Protein AF-A0A7S0EST5-F1 (afdb_monomer_lite)

Sequence (155 aa):
THPVVPVQQRSARARCLPQLNVQNLRPVSPSLPGIYRSAAFEQATDADAALILDGVRIRTVLDLRSQDEIDKALAAATPVGRALFAAYADGAPVGPGQLASEGTGRLRRVHVPLLADVDAFWVEVATRLSPAKKAEAMLYRSVDGKRYDRLLYDE

Radius of gyration: 23.38 Å; chains: 1; bounding box: 36×44×88 Å

Secondary structure (DSSP, 8-state):
-PPPPP--------------SSTT-EES-TTSTT-EE-S-STT--HHHHHIIIIIS---EEEE-S-HHHHHHHHHT--HHHHHHHHHHHTT-EESTTSSB-SSSEE-EEEE--TTTTHHHHHHHHHHHS-HHHHHHHHHHTTS-GGGTTTTSS--

InterPro domains:
  IPR026893 Tyrosine/serine-protein phosphatase IphP-type [PF13350] (35-78)
  IPR029021 Protein-tyrosine phosphatase-like [G3DSA:3.90.190.10] (21-153)

Foldseek 3Di:
DDDDDDDPDPDPPPPPQPDFPFAQWDAPDPVDQLHTDTHAQQAGDLSNLCCCQAVSNQQEAEAQADPVVVVVSNVVGDPVSVVSVVQQPVFPWADCPGSRHPDGGTHHYDYHHPVPPVPVVVVVVVVPDDPVVNVVVVVCVPPDPVVVVDVVDDD

pLDDT: mean 76.31, std 21.03, range [34.72, 97.56]

Structure (mmCIF, N/CA/C/O backbone):
data_AF-A0A7S0EST5-F1
#
_entry.id   AF-A0A7S0EST5-F1
#
loop_
_atom_site.group_PDB
_atom_site.id
_atom_site.type_symbol
_atom_site.label_atom_id
_atom_site.label_alt_id
_atom_site.label_comp_id
_atom_site.label_asym_id
_atom_site.label_entity_id
_atom_site.label_seq_id
_atom_site.pdbx_PDB_ins_code
_atom_site.Cartn_x
_atom_site.Cartn_y
_atom_site.Cartn_z
_atom_site.occupancy
_atom_site.B_iso_or_equiv
_atom_site.auth_seq_id
_atom_site.auth_comp_id
_atom_site.auth_asym_id
_atom_site.auth_atom_id
_atom_site.pdbx_PDB_model_num
ATOM 1 N N . THR A 1 1 ? 20.757 1.047 62.565 1.00 42.06 1 THR A N 1
ATOM 2 C CA . THR A 1 1 ? 20.895 1.957 61.407 1.00 42.06 1 THR A CA 1
ATOM 3 C C . THR A 1 1 ? 20.939 1.114 60.146 1.00 42.06 1 THR A C 1
ATOM 5 O O . THR A 1 1 ? 21.967 0.530 59.841 1.00 42.06 1 THR A O 1
ATOM 8 N N . HIS A 1 2 ? 19.798 0.948 59.473 1.00 37.16 2 HIS A N 1
ATOM 9 C CA . HIS A 1 2 ? 19.701 0.195 58.215 1.00 37.16 2 HIS A CA 1
ATOM 10 C C . HIS A 1 2 ? 19.809 1.164 57.030 1.00 37.16 2 HIS A C 1
ATOM 12 O O . HIS A 1 2 ? 19.233 2.252 57.114 1.00 37.16 2 HIS A O 1
ATOM 18 N N . PRO A 1 3 ? 20.534 0.823 55.950 1.00 42.41 3 PRO A N 1
ATOM 19 C CA . PRO A 1 3 ? 20.688 1.723 54.821 1.00 42.41 3 PRO A CA 1
ATOM 20 C C . PRO A 1 3 ? 19.414 1.718 53.968 1.00 42.41 3 PRO A C 1
ATOM 22 O O . PRO A 1 3 ? 18.896 0.669 53.587 1.00 42.41 3 PRO A O 1
ATOM 25 N N . VAL A 1 4 ? 18.913 2.917 53.683 1.00 42.16 4 VAL A N 1
ATOM 26 C CA . VAL A 1 4 ? 17.800 3.168 52.766 1.00 42.16 4 VAL A CA 1
ATOM 27 C C . VAL A 1 4 ? 18.316 2.994 51.338 1.00 42.16 4 VAL A C 1
ATOM 29 O O . VAL A 1 4 ? 19.193 3.733 50.897 1.00 42.16 4 VAL A O 1
ATOM 32 N N . VAL A 1 5 ? 17.785 2.006 50.617 1.00 39.84 5 VAL A N 1
ATOM 33 C CA . VAL A 1 5 ? 18.021 1.839 49.177 1.00 39.84 5 VAL A CA 1
ATOM 34 C C . VAL A 1 5 ? 17.185 2.891 48.440 1.00 39.84 5 VAL A C 1
ATOM 36 O O . VAL A 1 5 ? 15.975 2.957 48.672 1.00 39.84 5 VAL A O 1
ATOM 39 N N . PRO A 1 6 ? 17.771 3.726 47.566 1.00 41.75 6 PRO A N 1
ATOM 40 C CA . PRO A 1 6 ? 17.002 4.733 46.859 1.00 41.75 6 PRO A CA 1
ATOM 41 C C . PRO A 1 6 ? 16.122 4.052 45.809 1.00 41.75 6 PRO A C 1
ATOM 43 O O . PRO A 1 6 ? 16.599 3.325 44.937 1.00 41.75 6 PRO A O 1
ATOM 46 N N . VAL A 1 7 ? 14.816 4.308 45.898 1.00 44.97 7 VAL A N 1
ATOM 47 C CA . VAL A 1 7 ? 13.843 3.979 44.857 1.00 44.97 7 VAL A CA 1
ATOM 48 C C . VAL A 1 7 ? 14.221 4.791 43.623 1.00 44.97 7 VAL A C 1
ATOM 50 O O . VAL A 1 7 ? 13.942 5.985 43.540 1.00 44.97 7 VAL A O 1
ATOM 53 N N . GLN A 1 8 ? 14.892 4.148 42.667 1.00 41.44 8 GLN A N 1
ATOM 54 C CA . GLN A 1 8 ? 15.069 4.707 41.336 1.00 41.44 8 GLN A CA 1
ATOM 55 C C . GLN A 1 8 ? 13.680 4.947 40.746 1.00 41.44 8 GLN A C 1
ATOM 57 O O . GLN A 1 8 ? 12.947 4.007 40.423 1.00 41.44 8 GLN A O 1
ATOM 62 N N . GLN A 1 9 ? 13.317 6.225 40.631 1.00 39.91 9 GLN A N 1
ATOM 63 C CA . GLN A 1 9 ? 12.203 6.677 39.818 1.00 39.91 9 GLN A CA 1
ATOM 64 C C . GLN A 1 9 ? 12.364 6.049 38.436 1.00 39.91 9 GLN A C 1
ATOM 66 O O . GLN A 1 9 ? 13.295 6.361 37.691 1.00 39.91 9 GLN A O 1
ATOM 71 N N . ARG A 1 10 ? 11.463 5.118 38.111 1.00 38.47 10 ARG A N 1
ATOM 72 C CA . ARG A 1 10 ? 11.302 4.589 36.762 1.00 38.47 10 ARG A CA 1
ATOM 73 C C . ARG A 1 10 ? 10.889 5.759 35.881 1.00 38.47 10 ARG A C 1
ATOM 75 O O . ARG A 1 10 ? 9.707 6.076 35.785 1.00 38.47 10 ARG A O 1
ATOM 82 N N . SER A 1 11 ? 11.879 6.414 35.284 1.00 40.38 11 SER A N 1
ATOM 83 C CA . SER A 1 11 ? 11.663 7.373 34.214 1.00 40.38 11 SER A CA 1
ATOM 84 C C . SER A 1 11 ? 10.823 6.666 33.155 1.00 40.38 11 SER A C 1
ATOM 86 O O . SER A 1 11 ? 11.173 5.569 32.703 1.00 40.38 11 SER A O 1
ATOM 88 N N . ALA A 1 12 ? 9.650 7.226 32.868 1.00 44.31 12 ALA A N 1
ATOM 89 C CA . ALA A 1 12 ? 8.735 6.694 31.880 1.00 44.31 12 ALA A CA 1
ATOM 90 C C . ALA A 1 12 ? 9.517 6.515 30.579 1.00 44.31 12 ALA A C 1
ATOM 92 O O . ALA A 1 12 ? 10.006 7.487 30.006 1.00 44.31 12 ALA A O 1
ATOM 93 N N . ARG A 1 13 ? 9.680 5.259 30.145 1.00 42.94 13 ARG A N 1
ATOM 94 C CA . ARG A 1 13 ? 10.224 4.942 28.827 1.00 42.94 13 ARG A CA 1
ATOM 95 C C . ARG A 1 13 ? 9.428 5.766 27.824 1.00 42.94 13 ARG A C 1
ATOM 97 O O . ARG A 1 13 ? 8.247 5.484 27.615 1.00 42.94 13 ARG A O 1
ATOM 104 N N . ALA A 1 14 ? 10.073 6.766 27.226 1.00 43.69 14 ALA A N 1
ATOM 105 C CA . ALA A 1 14 ? 9.671 7.283 25.937 1.00 43.69 14 ALA A CA 1
ATOM 106 C C . ALA A 1 14 ? 9.486 6.046 25.058 1.00 43.69 14 ALA A C 1
ATOM 108 O O . ALA A 1 14 ? 10.446 5.332 24.764 1.00 43.69 14 ALA A O 1
ATOM 109 N N . ARG A 1 15 ? 8.232 5.691 24.769 1.00 45.09 15 ARG A N 1
ATOM 110 C CA . ARG A 1 15 ? 7.951 4.666 23.775 1.00 45.09 15 ARG A CA 1
ATOM 111 C C . ARG A 1 15 ? 8.462 5.284 22.486 1.00 45.09 15 ARG A C 1
ATOM 113 O O . ARG A 1 15 ? 7.799 6.164 21.946 1.00 45.09 15 ARG A O 1
ATOM 120 N N . CYS A 1 16 ? 9.664 4.904 22.055 1.00 41.94 16 CYS A N 1
ATOM 121 C CA . CYS A 1 16 ? 10.077 5.139 20.685 1.00 41.94 16 CYS A CA 1
ATOM 122 C C . CYS A 1 16 ? 8.963 4.531 19.840 1.00 41.94 16 CYS A C 1
ATOM 124 O O . CYS A 1 16 ? 8.768 3.313 19.868 1.00 41.94 16 CYS A O 1
ATOM 126 N N . LEU A 1 17 ? 8.153 5.382 19.207 1.00 51.00 17 LEU A N 1
ATOM 127 C CA . LEU A 1 17 ? 7.216 4.912 18.203 1.00 51.00 17 LEU A CA 1
ATOM 128 C C . LEU A 1 17 ? 8.056 4.111 17.205 1.00 51.00 17 LEU A C 1
ATOM 130 O O . LEU A 1 17 ? 9.139 4.586 16.843 1.00 51.00 17 LEU A O 1
ATOM 134 N N . PRO A 1 18 ? 7.643 2.884 16.847 1.00 58.56 18 PRO A N 1
ATOM 135 C CA . PRO A 1 18 ? 8.403 2.086 15.903 1.00 58.56 18 PRO A CA 1
ATOM 136 C C . PRO A 1 18 ? 8.662 2.937 14.664 1.00 58.56 18 PRO A C 1
ATOM 138 O O . PRO A 1 18 ? 7.748 3.569 14.130 1.00 58.56 18 PRO A O 1
ATOM 141 N N . GLN A 1 19 ? 9.930 3.014 14.271 1.00 73.88 19 GLN A N 1
ATOM 142 C CA . GLN A 1 19 ? 10.298 3.679 13.037 1.00 73.88 19 GLN A CA 1
ATOM 143 C C . GLN A 1 19 ? 9.632 2.900 11.904 1.00 73.88 19 GLN A C 1
ATOM 145 O O . GLN A 1 19 ? 9.892 1.711 11.733 1.00 73.88 19 GLN A O 1
ATOM 150 N N . LEU A 1 20 ? 8.716 3.559 11.202 1.00 84.44 20 LEU A N 1
ATOM 151 C CA . LEU A 1 20 ? 8.000 2.968 10.080 1.00 84.44 20 LEU A CA 1
ATOM 152 C C . LEU A 1 20 ? 8.951 2.855 8.889 1.00 84.44 20 LEU A C 1
ATOM 154 O O . LEU A 1 20 ? 9.633 3.827 8.549 1.00 84.44 20 LEU A O 1
ATOM 158 N N . ASN A 1 21 ? 8.977 1.689 8.246 1.00 89.38 21 ASN A N 1
ATOM 159 C CA . ASN A 1 21 ? 9.750 1.488 7.022 1.00 89.38 21 ASN A CA 1
ATOM 160 C C . ASN A 1 21 ? 8.964 1.907 5.780 1.00 89.38 21 ASN A C 1
ATOM 162 O O . ASN A 1 21 ? 9.565 2.242 4.755 1.00 89.38 21 ASN A O 1
ATOM 166 N N . VAL A 1 22 ? 7.629 1.926 5.853 1.00 91.25 22 VAL A N 1
ATOM 167 C CA . VAL A 1 22 ? 6.808 2.464 4.766 1.00 91.25 22 VAL A CA 1
ATOM 168 C C . VAL A 1 22 ? 6.912 3.984 4.783 1.00 91.25 22 VAL A C 1
ATOM 170 O O .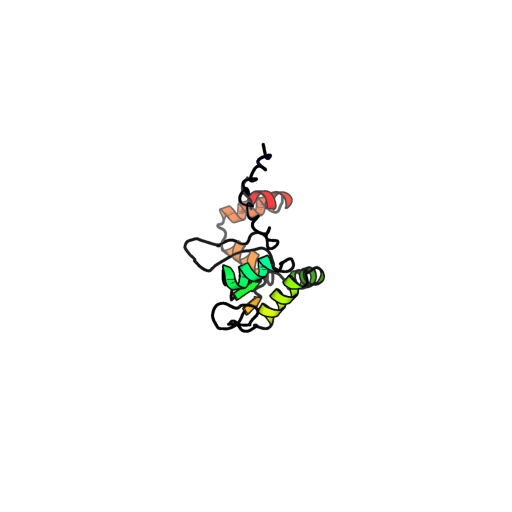 VAL A 1 22 ? 6.288 4.685 5.582 1.00 91.25 22 VAL A O 1
ATOM 173 N N . GLN A 1 23 ? 7.736 4.505 3.879 1.00 91.56 23 GLN A N 1
ATOM 174 C CA . GLN A 1 23 ? 8.016 5.931 3.814 1.00 91.56 23 GLN A CA 1
ATOM 175 C C . GLN A 1 23 ? 6.819 6.724 3.292 1.00 91.56 23 GLN A C 1
ATOM 177 O O . GLN A 1 23 ? 5.992 6.233 2.522 1.00 91.56 23 GLN A O 1
ATOM 182 N N . ASN A 1 24 ? 6.772 8.003 3.663 1.00 89.62 24 ASN A N 1
ATOM 183 C CA . ASN A 1 24 ? 5.814 8.968 3.134 1.00 89.62 24 ASN A CA 1
ATOM 184 C C . ASN A 1 24 ? 4.330 8.603 3.366 1.00 89.62 24 ASN A C 1
ATOM 186 O O . ASN A 1 24 ? 3.471 9.116 2.653 1.00 89.62 24 ASN A O 1
ATOM 190 N N . LEU A 1 25 ? 4.017 7.731 4.335 1.00 92.25 25 LEU A N 1
ATOM 191 C CA . LEU A 1 25 ? 2.639 7.391 4.690 1.00 92.25 25 LEU A CA 1
ATOM 192 C C . LEU A 1 25 ? 1.959 8.579 5.383 1.00 92.25 25 LEU A C 1
ATOM 194 O O . LEU A 1 25 ? 2.237 8.876 6.543 1.00 92.25 25 LEU A O 1
AT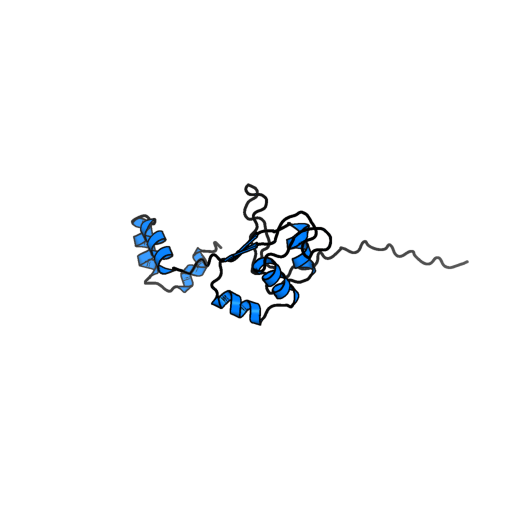OM 198 N N . ARG A 1 26 ? 1.070 9.272 4.669 1.00 91.81 26 ARG A N 1
ATOM 199 C CA . ARG A 1 26 ? 0.352 10.450 5.181 1.00 91.81 26 ARG A CA 1
ATOM 200 C C . ARG A 1 26 ? -0.976 10.675 4.453 1.00 91.81 26 ARG A C 1
ATOM 202 O O . ARG A 1 26 ? -1.106 10.246 3.302 1.00 91.81 26 ARG A O 1
ATOM 209 N N . PRO A 1 27 ? -1.958 11.349 5.079 1.00 88.12 27 PRO A N 1
ATOM 210 C CA . PRO A 1 27 ? -3.184 11.736 4.391 1.00 88.12 27 PRO A CA 1
ATOM 211 C C . PRO A 1 27 ? -2.870 12.654 3.203 1.00 88.12 27 PRO A C 1
ATOM 213 O O . PRO A 1 27 ? -1.944 13.465 3.260 1.00 88.12 27 PRO A O 1
ATOM 216 N N . VAL A 1 28 ? -3.637 12.522 2.121 1.00 82.44 28 VAL A N 1
ATOM 217 C CA . VAL A 1 28 ? -3.472 13.360 0.920 1.00 82.44 28 VAL A CA 1
ATOM 218 C C . VAL A 1 28 ? -4.014 14.766 1.151 1.00 82.44 28 VAL A C 1
ATOM 220 O O . VAL A 1 28 ? -3.376 15.739 0.763 1.00 82.44 28 VAL A O 1
ATOM 223 N N . SER A 1 29 ? -5.179 14.876 1.791 1.00 78.44 29 SER A N 1
ATOM 224 C CA . SER A 1 29 ? -5.796 16.154 2.140 1.00 78.44 29 SER A CA 1
ATOM 225 C C . SER A 1 29 ? -6.662 16.003 3.391 1.00 78.44 29 SER A C 1
ATOM 227 O O . SER A 1 29 ? -7.390 15.014 3.493 1.00 78.44 29 SER A O 1
ATOM 229 N N . PRO A 1 30 ? -6.681 16.994 4.302 1.00 77.50 30 PRO A N 1
ATOM 230 C CA . PRO A 1 30 ? -7.653 17.043 5.394 1.00 77.50 30 PRO A CA 1
ATOM 231 C C . PRO A 1 30 ? -9.113 17.041 4.914 1.00 77.50 30 PRO A C 1
ATOM 233 O O . PRO A 1 30 ? -9.991 16.568 5.629 1.00 77.50 30 PRO A O 1
ATOM 236 N N . SER A 1 31 ? -9.381 17.544 3.702 1.00 78.12 31 SER A N 1
ATOM 237 C CA . SER A 1 31 ? -10.726 17.574 3.108 1.00 78.12 31 SER A CA 1
ATOM 238 C C . SER A 1 31 ? -11.173 16.241 2.497 1.00 78.12 31 SER A C 1
ATOM 240 O O . SER A 1 31 ? -12.332 16.114 2.110 1.00 78.12 31 SER A O 1
ATOM 242 N N . LEU A 1 32 ? -10.277 15.252 2.409 1.00 76.75 32 LEU A N 1
ATOM 243 C CA . LEU A 1 32 ? -10.544 13.921 1.862 1.00 76.75 32 LEU A CA 1
ATOM 244 C C . LEU A 1 32 ? -10.127 12.848 2.884 1.00 76.75 32 LEU A C 1
ATOM 246 O O . LEU A 1 32 ? -9.117 12.160 2.689 1.00 76.75 32 LEU A O 1
ATOM 250 N N . PRO A 1 33 ? -10.865 12.717 4.003 1.00 80.88 33 PRO A N 1
ATOM 251 C CA . PRO A 1 33 ? -10.543 11.736 5.029 1.00 80.88 33 PRO A CA 1
ATOM 252 C C . PRO A 1 33 ? -10.581 10.318 4.450 1.00 80.88 33 PRO A C 1
ATOM 254 O O . PRO A 1 33 ? -11.444 9.977 3.644 1.00 80.88 33 PRO A O 1
ATOM 257 N N . GLY A 1 34 ? -9.628 9.485 4.868 1.00 82.56 34 GLY A N 1
ATOM 258 C CA . GLY A 1 34 ? -9.505 8.106 4.386 1.00 82.56 34 GLY A CA 1
ATOM 259 C C . GLY A 1 34 ? -8.675 7.941 3.110 1.00 82.56 34 GLY A C 1
ATOM 260 O O . GLY A 1 34 ? -8.426 6.806 2.712 1.00 82.56 34 GLY A O 1
ATOM 261 N N . ILE A 1 35 ? -8.192 9.029 2.493 1.00 87.06 35 ILE A N 1
ATOM 262 C CA . ILE A 1 35 ? -7.266 8.959 1.355 1.00 87.06 35 ILE A CA 1
ATOM 263 C C . ILE A 1 35 ? -5.840 9.244 1.820 1.00 87.06 35 ILE A C 1
ATOM 265 O O . ILE A 1 35 ? -5.528 10.321 2.333 1.00 87.06 35 ILE A O 1
ATOM 269 N N . TYR A 1 36 ? -4.960 8.277 1.584 1.00 92.38 36 TYR A N 1
ATOM 270 C CA . TYR A 1 36 ? -3.556 8.322 1.969 1.00 92.38 36 TYR A CA 1
ATOM 271 C C . TYR A 1 36 ? -2.657 8.146 0.751 1.00 92.38 36 TYR A C 1
ATOM 273 O O . TYR A 1 36 ? -3.044 7.547 -0.252 1.00 92.38 36 TYR A O 1
ATOM 281 N N . ARG A 1 37 ? -1.436 8.665 0.865 1.00 92.19 37 ARG A N 1
ATOM 282 C CA . ARG A 1 37 ? -0.321 8.367 -0.036 1.00 92.19 37 ARG A CA 1
ATOM 283 C C . ARG A 1 37 ? 0.815 7.757 0.765 1.00 92.19 37 ARG A C 1
ATOM 285 O O . ARG A 1 37 ? 0.932 8.039 1.955 1.00 92.19 37 ARG A O 1
ATOM 292 N N . SER A 1 38 ? 1.652 6.974 0.102 1.00 94.38 38 SER A N 1
ATOM 293 C CA . SER A 1 38 ? 2.881 6.414 0.660 1.00 94.38 38 SER A CA 1
ATOM 294 C C . SER A 1 38 ? 3.841 6.009 -0.455 1.00 94.38 38 SER A C 1
ATOM 296 O O . SER A 1 38 ? 3.473 5.992 -1.630 1.00 94.38 38 SER A O 1
ATOM 298 N N . ALA A 1 39 ? 5.071 5.669 -0.076 1.00 92.50 39 ALA A N 1
ATOM 299 C CA . ALA A 1 39 ? 5.898 4.763 -0.859 1.00 92.50 39 ALA A CA 1
ATOM 300 C C . ALA A 1 39 ? 5.294 3.346 -0.845 1.00 92.50 39 ALA A C 1
ATOM 302 O O . ALA A 1 39 ? 4.330 3.061 -0.125 1.00 92.50 39 ALA A O 1
ATOM 303 N N . ALA A 1 40 ? 5.857 2.464 -1.662 1.00 92.56 40 ALA A N 1
ATOM 304 C CA . ALA A 1 40 ? 5.367 1.106 -1.799 1.00 92.56 40 ALA A CA 1
ATOM 305 C C . ALA A 1 40 ? 5.684 0.232 -0.564 1.00 92.56 40 ALA A C 1
ATOM 307 O O . ALA A 1 40 ? 6.515 0.576 0.280 1.00 92.56 40 ALA A O 1
ATOM 308 N N . PHE A 1 41 ? 4.945 -0.869 -0.415 1.00 94.38 41 PHE A N 1
ATOM 309 C CA . PHE A 1 41 ? 4.869 -1.642 0.830 1.00 94.38 41 PHE A CA 1
ATOM 310 C C . PHE A 1 41 ? 5.882 -2.785 0.936 1.00 94.38 41 PHE A C 1
ATOM 312 O O . PHE A 1 41 ? 5.888 -3.506 1.930 1.00 94.38 41 PHE A O 1
ATOM 319 N N . GLU A 1 42 ? 6.750 -2.977 -0.054 1.00 96.38 42 GLU A N 1
ATOM 320 C CA . GLU A 1 42 ? 7.643 -4.138 -0.134 1.00 96.38 42 GLU A CA 1
ATOM 321 C C . GLU A 1 42 ? 8.622 -4.232 1.037 1.00 96.38 42 GLU A C 1
ATOM 323 O O . GLU A 1 42 ? 9.108 -5.318 1.335 1.00 96.38 42 GLU A O 1
ATOM 328 N N . GLN A 1 43 ? 8.894 -3.115 1.714 1.00 96.38 43 GLN A N 1
ATOM 329 C CA . GLN A 1 43 ? 9.789 -3.044 2.872 1.00 96.38 43 GLN A CA 1
ATOM 330 C C . GLN A 1 43 ? 9.048 -2.964 4.214 1.00 96.38 43 GLN A C 1
ATOM 332 O O . GLN A 1 43 ? 9.665 -2.676 5.241 1.00 96.38 43 GLN A O 1
ATOM 337 N N . ALA A 1 44 ? 7.733 -3.209 4.220 1.00 96.31 44 ALA A N 1
ATOM 338 C CA . ALA A 1 44 ? 6.925 -3.168 5.431 1.00 96.31 44 ALA A CA 1
ATOM 339 C C . ALA A 1 44 ? 7.453 -4.136 6.501 1.00 96.31 44 ALA A C 1
ATOM 341 O O . ALA A 1 44 ? 7.901 -5.248 6.206 1.00 96.31 44 ALA A O 1
ATOM 342 N N . THR A 1 45 ? 7.370 -3.697 7.751 1.00 95.44 45 THR A N 1
ATOM 343 C CA . THR A 1 45 ? 7.522 -4.506 8.963 1.00 95.44 45 THR A CA 1
ATOM 344 C C . THR A 1 45 ? 6.151 -4.873 9.532 1.00 95.44 45 THR A C 1
ATOM 346 O O . THR A 1 45 ? 5.125 -4.362 9.079 1.00 95.44 45 THR A O 1
ATOM 349 N N . ASP A 1 46 ? 6.107 -5.718 10.564 1.00 94.62 46 ASP A N 1
ATOM 350 C CA . ASP A 1 46 ? 4.853 -6.046 11.257 1.00 94.62 46 ASP A CA 1
ATOM 351 C C . ASP A 1 46 ? 4.158 -4.801 11.831 1.00 94.62 46 ASP A C 1
ATOM 353 O O . ASP A 1 46 ? 2.933 -4.690 11.795 1.00 94.62 46 ASP A O 1
ATOM 357 N N . ALA A 1 47 ? 4.938 -3.826 12.313 1.00 94.25 47 ALA A N 1
ATOM 358 C CA . ALA A 1 47 ? 4.405 -2.567 12.825 1.00 94.25 47 ALA A CA 1
ATOM 359 C C . ALA A 1 47 ? 3.778 -1.716 11.709 1.00 94.25 47 ALA A C 1
ATOM 361 O O . ALA A 1 47 ? 2.703 -1.146 11.908 1.00 94.25 47 ALA A O 1
ATOM 362 N N . ASP A 1 48 ? 4.412 -1.666 10.532 1.00 95.19 48 ASP A N 1
ATOM 363 C CA . ASP A 1 48 ? 3.847 -0.995 9.357 1.00 95.19 48 ASP A CA 1
ATOM 364 C C . ASP A 1 48 ? 2.539 -1.667 8.924 1.00 95.19 48 ASP A C 1
ATOM 366 O O . ASP A 1 48 ? 1.541 -0.987 8.692 1.00 95.19 48 ASP A O 1
ATOM 370 N N . ALA A 1 49 ? 2.523 -3.002 8.852 1.00 95.44 49 ALA A N 1
ATOM 371 C CA . ALA A 1 49 ? 1.345 -3.766 8.455 1.00 95.44 49 ALA A CA 1
ATOM 372 C C . ALA A 1 49 ? 0.173 -3.550 9.425 1.00 95.44 49 ALA A C 1
ATOM 374 O O . ALA A 1 49 ? -0.931 -3.242 8.979 1.00 95.44 49 ALA A O 1
ATOM 375 N N . ALA A 1 50 ? 0.411 -3.620 10.739 1.00 94.00 50 ALA A N 1
ATOM 376 C CA . ALA A 1 50 ? -0.612 -3.358 11.752 1.00 94.00 50 ALA A CA 1
ATOM 377 C C . ALA A 1 50 ? -1.162 -1.924 11.657 1.00 94.00 50 ALA A C 1
ATOM 379 O O . ALA A 1 50 ? -2.376 -1.708 11.719 1.00 94.00 50 ALA A O 1
ATOM 380 N N . LEU A 1 51 ? -0.287 -0.934 11.445 1.00 93.62 51 LEU A N 1
ATOM 381 C CA . LEU A 1 51 ? -0.713 0.448 11.247 1.00 93.62 51 LEU A CA 1
ATOM 382 C C . LEU A 1 51 ? -1.574 0.592 9.987 1.00 93.62 51 LEU A C 1
ATOM 384 O O . LEU A 1 51 ? -2.644 1.190 10.058 1.00 93.62 51 LEU A O 1
ATOM 388 N N . ILE A 1 52 ? -1.134 0.052 8.849 1.00 94.94 52 ILE A N 1
ATOM 389 C CA . ILE A 1 52 ? -1.842 0.152 7.565 1.00 94.94 52 ILE A CA 1
ATOM 390 C C . ILE A 1 52 ? -3.206 -0.543 7.635 1.00 94.94 52 ILE A C 1
ATOM 392 O O . ILE A 1 52 ? -4.210 0.015 7.186 1.00 94.94 52 ILE A O 1
ATOM 396 N N . LEU A 1 53 ? -3.253 -1.752 8.193 1.00 95.56 53 LEU A N 1
ATOM 397 C CA . LEU A 1 53 ? -4.444 -2.593 8.170 1.00 95.56 53 LEU A CA 1
ATOM 398 C C . LEU A 1 53 ? -5.449 -2.237 9.260 1.00 95.56 53 LEU A C 1
ATOM 400 O O . LEU A 1 53 ? -6.638 -2.182 8.962 1.00 95.56 53 LEU A O 1
ATOM 404 N N . ASP A 1 54 ? -5.017 -1.942 10.480 1.00 93.69 54 ASP A N 1
ATOM 405 C CA . ASP A 1 54 ? -5.944 -1.773 11.606 1.00 93.69 54 ASP A CA 1
ATOM 406 C C . ASP A 1 54 ? -5.904 -0.364 12.207 1.00 93.69 54 ASP A C 1
ATOM 408 O O . ASP A 1 54 ? -6.930 0.131 12.679 1.00 93.69 54 ASP A O 1
ATOM 412 N N . GLY A 1 55 ? -4.764 0.326 12.105 1.00 91.69 55 GLY A N 1
ATOM 413 C CA . GLY A 1 55 ? -4.619 1.713 12.549 1.00 91.69 55 GLY A CA 1
ATOM 414 C C . GLY A 1 55 ? -5.336 2.711 11.637 1.00 91.69 55 GLY A C 1
ATOM 415 O O . GLY A 1 55 ? -6.313 3.339 12.036 1.00 91.69 55 GLY A O 1
ATOM 416 N N . VAL A 1 56 ? -4.861 2.857 10.398 1.00 91.81 56 VAL A N 1
ATOM 417 C CA . VAL A 1 56 ? -5.464 3.748 9.386 1.00 91.81 56 VAL A CA 1
ATOM 418 C C . VAL A 1 56 ? -6.497 3.044 8.507 1.00 91.81 56 VAL A C 1
ATOM 420 O O . VAL A 1 56 ? -7.217 3.702 7.760 1.00 91.81 56 VAL A O 1
ATOM 423 N N . ARG A 1 57 ? -6.602 1.715 8.623 1.00 94.25 57 ARG A N 1
ATOM 424 C CA . ARG A 1 57 ? -7.642 0.893 7.991 1.00 94.25 57 ARG A CA 1
ATOM 425 C C . ARG A 1 57 ? -7.703 1.048 6.472 1.00 94.25 57 ARG A C 1
ATOM 427 O O . ARG A 1 57 ? -8.782 1.179 5.896 1.00 94.25 57 ARG A O 1
ATOM 434 N N . ILE A 1 58 ? -6.551 0.991 5.805 1.00 94.19 58 ILE A N 1
ATOM 435 C CA . ILE A 1 58 ? -6.509 0.958 4.341 1.00 94.19 58 ILE A CA 1
ATOM 436 C C . ILE A 1 58 ? -7.138 -0.356 3.868 1.00 94.19 58 ILE A C 1
ATOM 438 O O . ILE A 1 58 ? -6.793 -1.444 4.327 1.00 94.19 58 ILE A O 1
ATOM 442 N N . ARG A 1 59 ? -8.134 -0.255 2.987 1.00 95.06 59 ARG A N 1
ATOM 443 C CA . ARG A 1 59 ? -8.842 -1.412 2.405 1.00 95.06 59 ARG A CA 1
ATOM 444 C C . ARG A 1 59 ? -8.585 -1.553 0.914 1.00 95.06 59 ARG A C 1
ATOM 446 O O . ARG A 1 59 ? -8.620 -2.661 0.391 1.00 95.06 59 ARG A O 1
ATOM 453 N N . THR A 1 60 ? -8.261 -0.445 0.257 1.00 94.69 60 THR A N 1
ATOM 454 C CA . THR A 1 60 ? -7.966 -0.397 -1.170 1.00 94.69 60 THR A CA 1
ATOM 455 C C . THR A 1 60 ? -6.637 0.305 -1.393 1.00 94.69 60 THR A C 1
ATOM 457 O O . THR A 1 60 ? -6.416 1.388 -0.855 1.00 94.69 60 THR A O 1
ATOM 460 N N . VAL A 1 61 ? -5.784 -0.293 -2.218 1.00 95.38 61 VAL A N 1
ATOM 461 C CA . VAL A 1 61 ? -4.525 0.285 -2.690 1.00 95.38 61 VAL A CA 1
ATOM 462 C C . VAL A 1 61 ? -4.643 0.536 -4.184 1.00 95.38 61 VAL A C 1
ATOM 464 O O . VAL A 1 61 ? -4.972 -0.376 -4.942 1.00 95.38 61 VAL A O 1
ATOM 467 N N . LEU A 1 62 ? -4.355 1.767 -4.598 1.00 92.62 62 LEU A N 1
ATOM 468 C CA . LEU A 1 62 ? -4.163 2.118 -6.001 1.00 92.62 62 LEU A CA 1
ATOM 469 C C . LEU A 1 62 ? -2.657 2.091 -6.278 1.00 92.62 62 LEU A C 1
ATOM 471 O O . LEU A 1 62 ? -1.932 2.970 -5.816 1.00 92.62 62 LEU A O 1
ATOM 475 N N . ASP A 1 63 ? -2.180 1.058 -6.967 1.00 92.75 63 ASP A N 1
ATOM 476 C CA . ASP A 1 63 ? -0.762 0.905 -7.297 1.00 92.75 63 ASP A CA 1
ATOM 477 C C . ASP A 1 63 ? -0.489 1.537 -8.661 1.00 92.75 63 ASP A C 1
ATOM 479 O O . ASP A 1 63 ? -1.023 1.094 -9.678 1.00 92.75 63 ASP A O 1
ATOM 483 N N . LEU A 1 64 ? 0.309 2.602 -8.655 1.00 89.44 64 LEU A N 1
ATOM 484 C CA . LEU A 1 64 ? 0.540 3.467 -9.812 1.00 89.44 64 LEU A CA 1
ATOM 485 C C . LEU A 1 64 ? 1.781 3.089 -10.629 1.00 89.44 64 LEU A C 1
ATOM 487 O O . LEU A 1 64 ? 2.062 3.711 -11.655 1.00 89.44 64 LEU A O 1
ATOM 491 N N . ARG A 1 65 ? 2.536 2.094 -10.162 1.00 89.38 65 ARG A N 1
ATOM 492 C CA . ARG A 1 65 ? 3.793 1.647 -10.766 1.00 89.38 65 ARG A CA 1
ATOM 493 C C . ARG A 1 65 ? 3.554 0.777 -11.991 1.00 89.38 65 ARG A C 1
ATOM 495 O O . ARG A 1 65 ? 2.517 0.126 -12.117 1.00 89.38 65 ARG A O 1
ATOM 502 N N . SER A 1 66 ? 4.534 0.720 -12.880 1.00 88.50 66 SER A N 1
ATOM 503 C CA . SER A 1 66 ? 4.591 -0.283 -13.944 1.00 88.50 66 SER A CA 1
ATOM 504 C C . SER A 1 66 ? 4.795 -1.694 -13.377 1.00 88.50 66 SER A C 1
ATOM 506 O O . SER A 1 66 ? 5.265 -1.864 -12.251 1.00 88.50 66 SER A O 1
ATOM 508 N N . GLN A 1 67 ? 4.451 -2.723 -14.159 1.00 88.81 67 GLN A N 1
ATOM 509 C CA . GLN A 1 67 ? 4.637 -4.115 -13.732 1.00 88.81 67 GLN A CA 1
ATOM 510 C C . GLN A 1 67 ? 6.117 -4.450 -13.479 1.00 88.81 67 GLN A C 1
ATOM 512 O O . GLN A 1 67 ? 6.425 -5.112 -12.496 1.00 88.81 67 GLN A O 1
ATOM 517 N N . ASP A 1 68 ? 7.034 -3.920 -14.293 1.00 90.12 68 ASP A N 1
ATOM 518 C CA . ASP A 1 68 ? 8.481 -4.112 -14.119 1.00 90.12 68 ASP A CA 1
ATOM 519 C C . ASP A 1 68 ? 8.993 -3.536 -12.786 1.00 90.12 68 ASP A C 1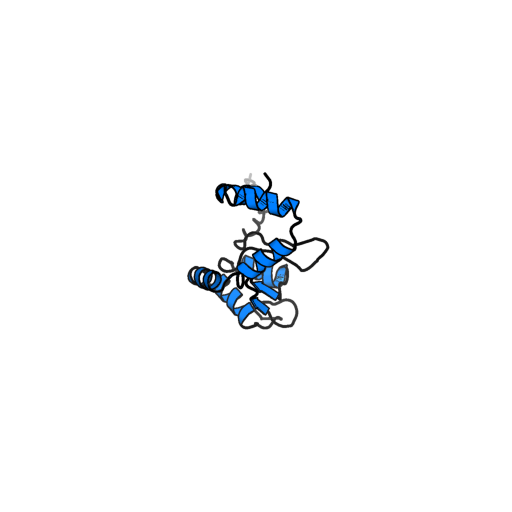
ATOM 521 O O . ASP A 1 68 ? 9.759 -4.186 -12.074 1.00 90.12 68 ASP A O 1
ATOM 525 N N . GLU A 1 69 ? 8.525 -2.346 -12.394 1.00 91.12 69 GLU A N 1
ATOM 526 C CA . GLU A 1 69 ? 8.846 -1.765 -11.083 1.00 91.12 69 GLU A CA 1
ATOM 527 C C . GLU A 1 69 ? 8.324 -2.628 -9.928 1.00 91.12 69 GLU A C 1
ATOM 529 O O . GLU A 1 69 ? 9.012 -2.785 -8.916 1.00 91.12 69 GLU A O 1
ATOM 534 N N . ILE A 1 70 ? 7.122 -3.194 -10.073 1.00 94.31 70 ILE A N 1
ATOM 535 C CA . ILE A 1 70 ? 6.520 -4.087 -9.075 1.00 94.31 70 ILE A CA 1
ATOM 536 C C . ILE A 1 70 ? 7.346 -5.368 -8.945 1.00 94.31 70 ILE A C 1
ATOM 538 O O . ILE A 1 70 ? 7.728 -5.735 -7.835 1.00 94.31 70 ILE A O 1
ATOM 542 N N . ASP A 1 71 ? 7.669 -6.021 -10.059 1.00 94.88 71 ASP A N 1
ATOM 543 C CA . ASP A 1 71 ? 8.401 -7.288 -10.067 1.00 94.88 71 ASP A CA 1
ATOM 544 C C . ASP A 1 71 ? 9.799 -7.125 -9.451 1.00 94.88 71 ASP A C 1
ATOM 546 O O . ASP A 1 71 ? 10.206 -7.908 -8.584 1.00 94.88 71 ASP A O 1
ATOM 550 N N . LYS A 1 72 ? 10.511 -6.051 -9.820 1.00 93.69 72 LYS A N 1
ATOM 551 C CA . LYS A 1 72 ? 11.817 -5.704 -9.237 1.00 93.69 72 LYS A CA 1
ATOM 552 C C . LYS A 1 72 ? 11.725 -5.437 -7.738 1.00 93.69 72 LYS A C 1
ATOM 554 O O . LYS A 1 72 ? 12.574 -5.911 -6.981 1.00 93.69 72 LYS A O 1
ATOM 559 N N . ALA A 1 73 ? 10.705 -4.703 -7.293 1.00 93.75 73 ALA A N 1
ATOM 560 C CA . ALA A 1 73 ? 10.518 -4.413 -5.876 1.00 93.75 73 ALA A CA 1
ATOM 561 C C . ALA A 1 73 ? 10.188 -5.684 -5.071 1.00 93.75 73 ALA A C 1
ATOM 563 O O . ALA A 1 73 ? 10.732 -5.883 -3.984 1.00 93.75 73 ALA A O 1
ATOM 564 N N . LEU A 1 74 ? 9.355 -6.578 -5.615 1.00 96.25 74 LEU A N 1
ATOM 565 C CA . LEU A 1 74 ? 8.965 -7.833 -4.964 1.00 96.25 74 LEU A CA 1
ATOM 566 C C . LEU A 1 74 ? 10.129 -8.818 -4.806 1.00 96.25 74 LEU A C 1
ATOM 568 O O . LEU A 1 74 ? 10.192 -9.535 -3.798 1.00 96.25 74 LEU A O 1
ATOM 572 N N . ALA A 1 75 ? 11.076 -8.825 -5.748 1.00 96.12 75 ALA A N 1
ATOM 573 C CA . ALA A 1 75 ? 12.290 -9.634 -5.650 1.00 96.12 75 ALA A CA 1
ATOM 574 C C . ALA A 1 75 ? 13.125 -9.283 -4.402 1.00 96.12 75 ALA A C 1
ATOM 576 O O . ALA A 1 75 ? 13.677 -10.173 -3.756 1.00 96.12 75 ALA A O 1
ATOM 577 N N . ALA A 1 76 ? 13.159 -8.003 -4.018 1.00 94.75 76 ALA A N 1
ATOM 578 C CA . ALA A 1 76 ? 13.892 -7.496 -2.854 1.00 94.75 76 ALA A CA 1
ATOM 579 C C . ALA A 1 76 ? 13.010 -7.269 -1.607 1.00 94.75 76 ALA A C 1
ATOM 581 O O . ALA A 1 76 ? 13.466 -6.698 -0.614 1.00 94.75 76 ALA A O 1
ATOM 582 N N . ALA A 1 77 ? 11.742 -7.680 -1.645 1.00 95.88 77 ALA A N 1
ATOM 583 C CA . ALA A 1 77 ? 10.785 -7.410 -0.579 1.00 95.88 77 ALA A CA 1
ATOM 584 C C . ALA A 1 77 ? 11.073 -8.198 0.711 1.00 95.88 77 ALA A C 1
ATOM 586 O O . ALA A 1 77 ? 11.569 -9.332 0.689 1.00 95.88 77 ALA A O 1
ATOM 587 N N . THR A 1 78 ? 10.684 -7.622 1.848 1.00 96.81 78 THR A N 1
ATOM 588 C CA . THR A 1 78 ? 10.624 -8.332 3.129 1.00 96.81 78 THR A CA 1
ATOM 589 C C . THR A 1 78 ? 9.511 -9.390 3.093 1.00 96.81 78 THR A C 1
ATOM 591 O O . THR A 1 78 ? 8.571 -9.291 2.295 1.00 96.81 78 THR A O 1
ATOM 594 N N . PRO A 1 79 ? 9.559 -10.422 3.960 1.00 97.38 79 PRO A N 1
ATOM 595 C CA . PRO A 1 79 ? 8.468 -11.393 4.069 1.00 97.38 79 PRO A CA 1
ATOM 596 C C . PRO A 1 79 ? 7.106 -10.740 4.347 1.00 97.38 79 PRO A C 1
ATOM 598 O O . PRO A 1 79 ? 6.114 -11.113 3.724 1.00 97.38 79 PRO A O 1
ATOM 601 N N . VAL A 1 80 ? 7.072 -9.729 5.221 1.00 96.81 80 VAL A N 1
ATOM 602 C CA . VAL A 1 80 ? 5.847 -8.992 5.562 1.00 96.81 80 VAL A CA 1
ATOM 603 C C . VAL A 1 80 ? 5.359 -8.155 4.381 1.00 96.81 80 VAL A C 1
ATOM 605 O O . VAL A 1 80 ? 4.175 -8.204 4.060 1.00 96.81 80 VAL A O 1
ATOM 608 N N . GLY A 1 81 ? 6.252 -7.449 3.680 1.00 96.94 81 GLY A N 1
ATOM 609 C CA . GLY A 1 81 ? 5.894 -6.692 2.482 1.00 96.94 81 GLY A CA 1
ATOM 610 C C . GLY A 1 81 ? 5.292 -7.574 1.385 1.00 96.94 81 GLY A C 1
ATOM 611 O O . GLY A 1 81 ? 4.267 -7.217 0.804 1.00 96.94 81 GLY A O 1
ATOM 612 N N . ARG A 1 82 ? 5.856 -8.771 1.157 1.00 97.56 82 ARG A N 1
ATOM 613 C CA . ARG A 1 82 ? 5.275 -9.762 0.231 1.00 97.56 82 ARG A CA 1
ATOM 614 C C . ARG A 1 82 ? 3.906 -10.255 0.682 1.00 97.56 82 ARG A C 1
ATOM 616 O O . ARG A 1 82 ? 2.993 -10.311 -0.137 1.00 97.56 82 ARG A O 1
ATOM 623 N N . ALA A 1 83 ? 3.757 -10.600 1.961 1.00 96.94 83 ALA A N 1
ATOM 624 C CA . ALA A 1 83 ? 2.482 -11.059 2.504 1.00 96.94 83 ALA A CA 1
ATOM 625 C C . ALA A 1 83 ? 1.399 -9.978 2.380 1.00 96.94 83 ALA A C 1
ATOM 627 O O . ALA A 1 83 ? 0.273 -10.273 1.988 1.00 96.94 83 ALA A O 1
ATOM 628 N N . LEU A 1 84 ? 1.753 -8.718 2.647 1.00 96.75 84 LEU A N 1
ATOM 629 C CA . LEU A 1 84 ? 0.845 -7.587 2.513 1.00 96.75 84 LEU A CA 1
ATOM 630 C C . LEU A 1 84 ? 0.451 -7.363 1.049 1.00 96.75 84 LEU A C 1
ATOM 632 O O . LEU A 1 84 ? -0.732 -7.210 0.752 1.00 96.75 84 LEU A O 1
ATOM 636 N N . PHE A 1 85 ? 1.418 -7.399 0.127 1.00 96.88 85 PHE A N 1
ATOM 637 C CA . PHE A 1 85 ? 1.148 -7.300 -1.307 1.00 96.88 85 PHE A CA 1
ATOM 638 C C . PHE A 1 85 ? 0.180 -8.396 -1.779 1.00 96.88 85 PHE A C 1
ATOM 640 O O . PHE A 1 85 ? -0.839 -8.080 -2.396 1.00 96.88 85 PHE A O 1
ATOM 647 N N . ALA A 1 86 ? 0.459 -9.660 -1.441 1.00 97.12 86 ALA A N 1
ATOM 648 C CA . ALA A 1 86 ? -0.393 -10.796 -1.789 1.00 97.12 86 ALA A CA 1
ATOM 649 C C . ALA A 1 86 ? -1.798 -10.651 -1.188 1.00 97.12 86 ALA A C 1
ATOM 651 O O . ALA A 1 86 ? -2.790 -10.797 -1.892 1.00 97.12 86 ALA A O 1
ATOM 652 N N . ALA A 1 87 ? -1.904 -10.241 0.079 1.00 97.25 87 ALA A N 1
ATOM 653 C CA . ALA A 1 87 ? -3.192 -10.049 0.737 1.00 97.25 87 ALA A CA 1
ATOM 654 C C . ALA A 1 87 ? -4.086 -9.020 0.021 1.00 97.25 87 ALA A C 1
ATOM 656 O O . ALA A 1 87 ? -5.292 -9.236 -0.097 1.00 97.25 87 ALA A O 1
ATOM 657 N N . TYR A 1 88 ? -3.527 -7.918 -0.490 1.00 97.38 88 TYR A N 1
ATOM 658 C CA . TYR A 1 88 ? -4.295 -6.967 -1.303 1.00 97.38 88 TYR A CA 1
ATOM 659 C C . TYR A 1 88 ? -4.594 -7.490 -2.715 1.00 97.38 88 TYR A C 1
ATOM 661 O O . TYR A 1 88 ? -5.677 -7.215 -3.235 1.00 97.38 88 TYR A O 1
ATOM 669 N N . ALA A 1 89 ? -3.661 -8.215 -3.337 1.00 95.50 89 ALA A N 1
ATOM 670 C CA . ALA A 1 89 ? -3.821 -8.762 -4.686 1.00 95.50 89 ALA A CA 1
ATOM 671 C C . ALA A 1 89 ? -4.886 -9.873 -4.747 1.00 95.50 89 ALA A C 1
ATOM 673 O O . ALA A 1 89 ? -5.768 -9.827 -5.601 1.00 95.50 89 ALA A O 1
ATOM 674 N N . ASP A 1 90 ? -4.858 -10.802 -3.792 1.00 96.38 90 ASP A N 1
ATOM 675 C CA . ASP A 1 90 ? -5.775 -11.950 -3.695 1.00 96.38 90 ASP A CA 1
ATOM 676 C C . ASP A 1 90 ? -7.113 -11.580 -3.033 1.00 96.38 90 ASP A C 1
ATOM 678 O O . ASP A 1 90 ? -8.065 -12.364 -2.958 1.00 96.38 90 ASP A O 1
ATOM 682 N N . GLY A 1 91 ? -7.175 -10.362 -2.503 1.00 95.12 91 GLY A N 1
ATOM 683 C CA . GLY A 1 91 ? -8.294 -9.821 -1.764 1.00 95.12 91 GLY A CA 1
ATOM 684 C C . GLY A 1 91 ? -8.611 -10.615 -0.508 1.00 95.12 91 GLY A C 1
ATOM 685 O O . GLY A 1 91 ? -9.705 -11.164 -0.379 1.00 95.12 91 GLY A O 1
ATOM 686 N N . ALA A 1 92 ? -7.667 -10.670 0.427 1.00 96.81 92 ALA A N 1
ATOM 687 C CA . ALA A 1 92 ? -7.840 -11.307 1.724 1.00 96.81 92 ALA A CA 1
ATOM 688 C C . ALA A 1 92 ? -9.065 -10.743 2.477 1.00 96.81 92 ALA A C 1
ATOM 690 O O . ALA A 1 92 ? -9.350 -9.541 2.386 1.00 96.81 92 ALA A O 1
ATOM 691 N N . PRO A 1 93 ? -9.816 -11.588 3.207 1.00 96.44 93 PRO A N 1
ATOM 692 C CA . PRO A 1 93 ? -10.961 -11.143 3.992 1.00 96.44 93 PRO A CA 1
ATOM 693 C C . PRO A 1 93 ? -10.534 -10.241 5.157 1.00 96.44 93 PRO A C 1
ATOM 695 O O . PRO A 1 93 ? -9.436 -10.368 5.698 1.00 96.44 93 PRO A O 1
ATOM 698 N N . VAL A 1 94 ? -11.437 -9.345 5.554 1.00 95.81 94 VAL A N 1
ATOM 699 C CA . VAL A 1 94 ? -11.282 -8.442 6.700 1.00 95.81 94 VAL A CA 1
ATOM 700 C C . VAL A 1 94 ? -12.271 -8.846 7.784 1.00 95.81 94 VAL A C 1
ATOM 702 O O . VAL A 1 94 ? -13.456 -9.039 7.499 1.00 95.81 94 VAL A O 1
ATOM 705 N N . GLY A 1 95 ? -11.789 -8.951 9.018 1.00 92.50 95 GLY A N 1
ATOM 706 C CA . GLY A 1 95 ? -12.606 -9.229 10.192 1.00 92.50 95 GLY A CA 1
ATOM 707 C C . GLY A 1 95 ? -11.830 -9.937 11.304 1.00 92.50 95 GLY A C 1
ATOM 708 O O . GLY A 1 95 ? -10.646 -10.238 11.145 1.00 92.50 95 GLY A O 1
ATOM 709 N N . PRO A 1 96 ? -12.488 -10.245 12.432 1.00 92.19 96 PRO A N 1
ATOM 710 C CA . PRO A 1 96 ? -11.832 -10.850 13.586 1.00 92.19 96 PRO A CA 1
ATOM 711 C C . PRO A 1 96 ? -11.061 -12.128 13.227 1.00 92.19 96 PRO A C 1
ATOM 713 O O . PRO A 1 96 ? -11.580 -13.015 12.548 1.00 92.19 96 PRO A O 1
ATOM 716 N N . GLY A 1 97 ? -9.809 -12.214 13.683 1.00 90.12 97 GLY A N 1
ATOM 717 C CA . GLY A 1 97 ? -8.912 -13.341 13.402 1.00 90.12 97 GLY A CA 1
ATOM 718 C C . GLY A 1 97 ? -8.293 -13.351 11.998 1.00 90.12 97 GLY A C 1
ATOM 719 O O . GLY A 1 97 ? -7.572 -14.291 11.674 1.00 90.12 97 GLY A O 1
ATOM 720 N N . GLN A 1 98 ? -8.556 -12.336 11.172 1.00 92.12 98 GLN A N 1
ATOM 721 C CA . GLN A 1 98 ? -7.906 -12.151 9.873 1.00 92.12 98 GLN A CA 1
ATOM 722 C C . GLN A 1 98 ? -6.686 -11.229 9.980 1.00 92.12 98 GLN A C 1
ATOM 724 O O . GLN A 1 98 ? -6.478 -10.568 10.997 1.00 92.12 98 GLN A O 1
ATOM 729 N N . LEU A 1 99 ? -5.903 -11.159 8.897 1.00 88.94 99 LEU A N 1
ATOM 730 C CA . LEU A 1 99 ? -4.737 -10.274 8.791 1.00 88.94 99 LEU A CA 1
ATOM 731 C C . LEU A 1 99 ? -5.107 -8.797 9.019 1.00 88.94 99 LEU A C 1
ATOM 733 O O . LEU A 1 99 ? -4.375 -8.080 9.688 1.00 88.94 99 LEU A O 1
ATOM 737 N N . ALA A 1 100 ? -6.240 -8.360 8.462 1.00 91.75 100 ALA A N 1
ATOM 738 C CA . ALA A 1 100 ? -6.878 -7.094 8.803 1.00 91.75 100 ALA A CA 1
ATOM 739 C C . ALA A 1 100 ? -8.051 -7.398 9.734 1.00 91.75 100 ALA A C 1
ATOM 741 O O . ALA A 1 100 ? -9.068 -7.946 9.296 1.00 91.75 100 ALA A O 1
ATOM 742 N N . SER A 1 101 ? -7.885 -7.089 11.014 1.00 90.62 101 SER A N 1
ATOM 743 C CA . SER A 1 101 ? -8.788 -7.541 12.069 1.00 90.62 101 SER A CA 1
ATOM 744 C C . SER A 1 101 ? -9.994 -6.619 12.267 1.00 90.62 101 SER A C 1
ATOM 746 O O . SER A 1 101 ? -11.071 -7.069 12.666 1.00 90.62 101 SER A O 1
ATOM 748 N N . GLU A 1 102 ? -9.847 -5.340 11.919 1.00 87.94 102 GLU A N 1
ATOM 749 C CA . GLU A 1 102 ? -10.853 -4.308 12.163 1.00 87.94 102 GLU A CA 1
ATOM 750 C C . GLU A 1 102 ? -11.791 -4.094 10.960 1.00 87.94 102 GLU A C 1
ATOM 752 O O . GLU A 1 102 ? -11.384 -3.636 9.889 1.00 87.94 102 GLU A O 1
ATOM 757 N N . GLY A 1 103 ? -13.093 -4.332 11.141 1.00 86.75 103 GLY A N 1
ATOM 758 C CA . GLY A 1 103 ? -14.127 -4.058 10.133 1.00 86.75 103 GLY A CA 1
ATOM 759 C C . GLY A 1 103 ? -14.572 -5.290 9.342 1.00 86.75 103 GLY A C 1
ATOM 760 O O . GLY A 1 103 ? -14.555 -6.404 9.853 1.00 86.75 103 GLY A O 1
ATOM 761 N N . THR A 1 104 ? -15.050 -5.081 8.111 1.00 89.25 104 THR A N 1
ATOM 762 C CA . THR A 1 104 ? -15.590 -6.143 7.244 1.00 89.25 104 THR A CA 1
ATOM 763 C C . THR A 1 104 ? -15.207 -5.917 5.781 1.00 89.25 104 THR A C 1
ATOM 765 O O . THR A 1 104 ? -14.765 -4.830 5.401 1.00 89.25 104 THR A O 1
ATOM 768 N N . GLY A 1 105 ? -15.379 -6.944 4.947 1.00 92.81 105 GLY A N 1
ATOM 769 C CA . GLY A 1 105 ? -15.127 -6.878 3.509 1.00 92.81 105 GLY A CA 1
ATOM 770 C C . GLY A 1 105 ? -13.840 -7.590 3.111 1.00 92.81 105 GLY A C 1
ATOM 771 O O . GLY A 1 105 ? -13.507 -8.641 3.658 1.00 92.81 105 GLY A O 1
ATOM 772 N N . ARG A 1 106 ? -13.148 -7.051 2.105 1.00 95.06 106 ARG A N 1
ATOM 773 C CA . ARG A 1 106 ? -11.924 -7.634 1.544 1.00 95.06 106 ARG A CA 1
ATOM 774 C C . ARG A 1 106 ? -10.920 -6.537 1.230 1.00 95.06 106 ARG A C 1
ATOM 776 O O . ARG A 1 106 ? -11.318 -5.432 0.855 1.00 95.06 106 ARG A O 1
ATOM 783 N N . LEU A 1 107 ? -9.640 -6.857 1.357 1.00 96.38 107 LEU A N 1
ATOM 784 C CA . LEU A 1 107 ? -8.567 -6.019 0.838 1.00 96.38 107 LEU A CA 1
ATOM 785 C C . LEU A 1 107 ? -8.625 -5.993 -0.694 1.00 96.38 107 LEU A C 1
ATOM 787 O O . LEU A 1 107 ? -9.145 -6.918 -1.317 1.00 96.38 107 LEU A O 1
ATOM 791 N N . ARG A 1 108 ? -8.160 -4.908 -1.315 1.00 96.50 108 ARG A N 1
ATOM 792 C CA . ARG A 1 108 ? -8.173 -4.761 -2.777 1.00 96.50 108 ARG A CA 1
ATOM 793 C C . ARG A 1 108 ? -6.944 -4.017 -3.270 1.00 96.50 108 ARG A C 1
ATOM 795 O O . ARG A 1 108 ? -6.670 -2.909 -2.815 1.00 96.50 108 ARG A O 1
ATOM 802 N N . ARG A 1 109 ? -6.256 -4.572 -4.260 1.00 95.19 109 ARG A N 1
ATOM 803 C CA . ARG A 1 109 ? -5.280 -3.850 -5.078 1.00 95.19 109 ARG A CA 1
ATOM 804 C C . ARG A 1 109 ? -5.892 -3.542 -6.436 1.00 95.19 109 ARG A C 1
ATOM 806 O O . ARG A 1 109 ? -6.381 -4.440 -7.112 1.00 95.19 109 ARG A O 1
ATOM 813 N N . VAL A 1 110 ? -5.836 -2.281 -6.842 1.00 91.38 110 VAL A N 1
ATOM 814 C CA . VAL A 1 110 ? -6.150 -1.853 -8.205 1.00 91.38 110 VAL A CA 1
ATOM 815 C C . VAL A 1 110 ? -4.855 -1.354 -8.824 1.00 91.38 110 VAL A C 1
ATOM 817 O O . VAL A 1 110 ? -4.246 -0.412 -8.321 1.00 91.38 110 VAL A O 1
ATOM 820 N N . HIS A 1 111 ? -4.410 -2.015 -9.887 1.00 91.19 111 HIS A N 1
ATOM 821 C CA . HIS A 1 111 ? -3.203 -1.637 -10.614 1.00 91.19 111 HIS A CA 1
ATOM 822 C C . HIS A 1 111 ? -3.573 -0.647 -11.719 1.00 91.19 111 HIS A C 1
ATOM 824 O O . HIS A 1 111 ? -4.311 -0.992 -12.638 1.00 91.19 111 HIS A O 1
ATOM 830 N N . VAL A 1 112 ? -3.105 0.594 -11.588 1.00 85.44 112 VAL A N 1
ATOM 831 C CA . VAL A 1 112 ? -3.374 1.698 -12.520 1.00 85.44 112 VAL A CA 1
ATOM 832 C C . VAL A 1 112 ? -2.036 2.353 -12.875 1.00 85.44 112 VAL A C 1
ATOM 834 O O . VAL A 1 112 ? -1.713 3.414 -12.341 1.00 85.44 112 VAL A O 1
ATOM 837 N N . PRO A 1 113 ? -1.209 1.711 -13.717 1.00 80.88 113 PRO A N 1
ATOM 838 C CA . PRO A 1 113 ? 0.116 2.222 -14.058 1.00 80.88 113 PRO A CA 1
ATOM 839 C C . PRO A 1 113 ? 0.023 3.613 -14.704 1.00 80.88 113 PRO A C 1
ATOM 841 O O . PRO A 1 113 ? -0.569 3.761 -15.771 1.00 80.88 113 PRO A O 1
ATOM 844 N N . LEU A 1 114 ? 0.644 4.628 -14.091 1.00 68.00 114 LEU A N 1
ATOM 845 C CA . LEU A 1 114 ? 0.643 6.008 -14.613 1.00 68.00 114 LEU A CA 1
ATOM 846 C C . LEU A 1 114 ? 1.330 6.127 -15.979 1.00 68.00 114 LEU A C 1
ATOM 848 O O . LEU A 1 114 ? 1.006 7.014 -16.762 1.00 68.00 114 LEU A O 1
ATOM 852 N N . LEU A 1 115 ? 2.289 5.240 -16.247 1.00 60.94 115 LEU A N 1
ATOM 853 C CA . LEU A 1 115 ? 3.147 5.266 -17.429 1.00 60.94 115 LEU A CA 1
ATOM 854 C C . LEU A 1 115 ? 2.792 4.176 -18.452 1.00 60.94 115 LEU A C 1
ATOM 856 O O . LEU A 1 115 ? 3.609 3.870 -19.313 1.00 60.94 115 LEU A O 1
ATOM 860 N N . ALA A 1 116 ? 1.602 3.567 -18.381 1.00 56.50 116 ALA A N 1
ATOM 861 C CA . ALA A 1 116 ? 1.195 2.604 -19.413 1.00 56.50 116 ALA A CA 1
ATOM 862 C C . ALA A 1 116 ? 1.039 3.249 -20.801 1.00 56.50 116 ALA A C 1
ATOM 864 O O . ALA A 1 116 ? 1.203 2.559 -21.802 1.00 56.50 116 ALA A O 1
ATOM 865 N N . ASP A 1 117 ? 0.782 4.560 -20.851 1.00 60.56 117 ASP A N 1
ATOM 866 C CA . ASP A 1 117 ? 0.779 5.354 -22.079 1.00 60.56 117 ASP A CA 1
ATOM 867 C C . ASP A 1 117 ? 1.385 6.743 -21.809 1.00 60.56 117 ASP A C 1
ATOM 869 O O . ASP A 1 117 ? 0.701 7.764 -21.699 1.00 60.56 117 ASP A O 1
ATOM 873 N N . VAL A 1 118 ? 2.706 6.757 -21.599 1.00 57.28 118 VAL A N 1
ATOM 874 C CA . VAL A 1 118 ? 3.495 7.983 -21.375 1.00 57.28 118 VAL A CA 1
ATOM 875 C C . VAL A 1 118 ? 3.292 8.977 -22.515 1.00 57.28 118 VAL A C 1
ATOM 877 O O . VAL A 1 118 ? 3.203 10.182 -22.278 1.00 57.28 118 VAL A O 1
ATOM 880 N N . ASP A 1 119 ? 3.175 8.467 -23.738 1.00 56.09 119 ASP A N 1
ATOM 881 C CA . ASP A 1 119 ? 2.969 9.280 -24.925 1.00 56.09 119 ASP A CA 1
ATOM 882 C C . ASP A 1 119 ? 1.591 9.945 -24.897 1.00 56.09 119 ASP A C 1
ATOM 884 O O . ASP A 1 119 ? 1.520 11.163 -25.051 1.00 56.09 119 ASP A O 1
ATOM 888 N N . ALA A 1 120 ? 0.508 9.219 -24.598 1.00 57.34 120 ALA A N 1
ATOM 889 C CA . ALA A 1 120 ? -0.814 9.827 -24.447 1.00 57.34 120 ALA A CA 1
ATOM 890 C C . ALA A 1 120 ? -0.879 10.825 -23.284 1.00 57.34 120 ALA A C 1
ATOM 892 O O . ALA A 1 120 ? -1.525 11.865 -23.414 1.00 57.34 120 ALA A O 1
ATOM 893 N N . PHE A 1 121 ? -0.182 10.568 -22.171 1.00 56.31 121 PHE A N 1
ATOM 894 C CA . PHE A 1 121 ? -0.083 11.532 -21.073 1.00 56.31 121 PHE A CA 1
ATOM 895 C C . PHE A 1 121 ? 0.583 12.835 -21.529 1.00 56.31 121 PHE A C 1
ATOM 897 O O . PHE A 1 121 ? 0.030 13.912 -21.311 1.00 56.31 121 PHE A O 1
ATOM 904 N N . TRP A 1 122 ? 1.737 12.770 -22.200 1.00 59.34 122 TRP A N 1
ATOM 905 C CA . TRP A 1 122 ? 2.409 13.977 -22.692 1.00 59.34 122 TRP A CA 1
ATOM 906 C C . TRP A 1 122 ? 1.658 14.650 -23.837 1.00 59.34 122 TRP A C 1
ATOM 908 O O . TRP A 1 122 ? 1.680 15.877 -23.921 1.00 59.34 122 TRP A O 1
ATOM 918 N N . VAL A 1 123 ? 0.960 13.888 -24.680 1.00 64.06 123 VAL A N 1
ATOM 919 C CA . VAL A 1 123 ? 0.043 14.423 -25.691 1.00 64.06 123 VAL A CA 1
ATOM 920 C C . VAL A 1 123 ? -1.084 15.198 -25.015 1.00 64.06 123 VAL A C 1
ATOM 922 O O . VAL A 1 123 ? -1.360 16.322 -25.419 1.00 64.06 123 VAL A O 1
ATOM 925 N N . GLU A 1 124 ? -1.676 14.672 -23.945 1.00 57.78 124 GLU A N 1
ATOM 926 C CA . GLU A 1 124 ? -2.761 15.335 -23.217 1.00 57.78 124 GLU A CA 1
ATOM 927 C C . GLU A 1 124 ? -2.277 16.535 -22.383 1.00 57.78 124 GLU A C 1
ATOM 929 O O . GLU A 1 124 ? -2.941 17.567 -22.280 1.00 57.78 124 GLU A O 1
ATOM 934 N N . VAL A 1 125 ? -1.072 16.471 -21.817 1.00 59.97 125 VAL A N 1
ATOM 935 C CA . VAL A 1 125 ? -0.433 17.648 -21.211 1.00 59.97 125 VAL A CA 1
ATOM 936 C C . VAL A 1 125 ? -0.191 18.704 -22.291 1.00 59.97 125 VAL A C 1
ATOM 938 O O . VAL A 1 125 ? -0.549 19.869 -22.114 1.00 59.97 125 VAL A O 1
ATOM 941 N N . ALA A 1 126 ? 0.338 18.309 -23.450 1.00 60.94 126 ALA A N 1
ATOM 942 C CA . ALA A 1 126 ? 0.541 19.207 -24.573 1.00 60.94 126 ALA A CA 1
ATOM 943 C C . ALA A 1 126 ? -0.781 19.767 -25.117 1.00 60.94 126 ALA A C 1
ATOM 945 O O . ALA A 1 126 ? -0.802 20.919 -25.530 1.00 60.94 126 ALA A O 1
ATOM 946 N N . THR A 1 127 ? -1.906 19.055 -25.101 1.00 66.50 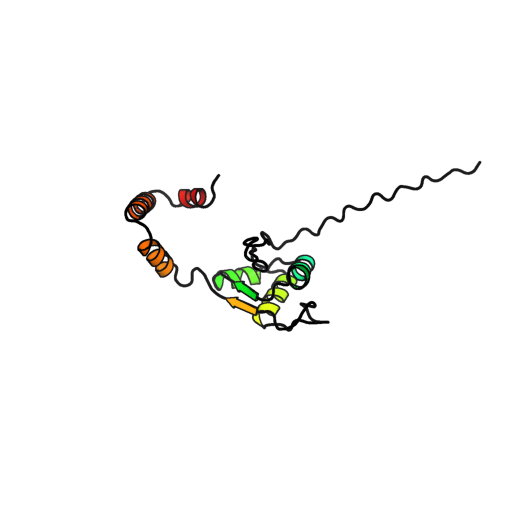127 THR A N 1
ATOM 947 C CA . THR A 1 127 ? -3.192 19.624 -25.551 1.00 66.50 127 THR A CA 1
ATOM 948 C C . THR A 1 127 ? -3.689 20.712 -24.594 1.00 66.50 127 THR A C 1
ATOM 950 O O . THR A 1 127 ? -4.214 21.725 -25.056 1.00 66.50 127 THR A O 1
ATOM 953 N N . ARG A 1 128 ? -3.434 20.568 -23.286 1.00 59.22 128 ARG A N 1
ATOM 954 C CA . ARG A 1 128 ? -3.911 21.476 -22.225 1.00 59.22 128 ARG A CA 1
ATOM 955 C C . ARG A 1 128 ? -3.007 22.671 -21.922 1.00 59.22 128 ARG A C 1
ATOM 957 O O . ARG A 1 128 ? -3.467 23.637 -21.312 1.00 59.22 128 ARG A O 1
ATOM 964 N N . LEU A 1 129 ? -1.736 22.645 -22.325 1.00 63.22 129 LEU A N 1
ATOM 965 C CA . LEU A 1 129 ? -0.836 23.784 -22.125 1.00 63.22 129 LEU A CA 1
ATOM 966 C C . LEU A 1 129 ? -1.236 24.976 -23.010 1.00 63.22 129 LEU A C 1
ATOM 968 O O . LEU A 1 129 ? -1.463 24.841 -24.217 1.00 63.22 129 LEU A O 1
ATOM 972 N N . SER A 1 130 ? -1.258 26.171 -22.412 1.00 66.94 130 SER A N 1
ATOM 973 C CA . SER A 1 130 ? -1.461 27.419 -23.151 1.00 66.94 130 SER A CA 1
ATOM 974 C C . SER A 1 130 ? -0.317 27.653 -24.154 1.00 66.94 130 SER A C 1
ATOM 976 O O . SER A 1 130 ? 0.799 27.172 -23.933 1.00 66.94 130 SER A O 1
ATOM 978 N N . PRO A 1 131 ? -0.538 28.408 -25.248 1.00 71.19 131 PRO A N 1
ATOM 979 C CA . PRO A 1 131 ? 0.502 28.671 -26.247 1.00 71.19 131 PRO A CA 1
ATOM 980 C C . PRO A 1 131 ? 1.803 29.235 -25.652 1.00 71.19 131 PRO A C 1
ATOM 982 O O . PRO A 1 131 ? 2.890 28.842 -26.067 1.00 71.19 131 PRO A O 1
ATOM 985 N N . ALA A 1 132 ? 1.700 30.080 -24.621 1.00 69.69 132 ALA A N 1
ATOM 986 C CA . ALA A 1 132 ? 2.851 30.624 -23.904 1.00 69.69 132 ALA A CA 1
ATOM 987 C C . ALA A 1 132 ? 3.644 29.537 -23.157 1.00 69.69 132 ALA A C 1
ATOM 989 O O . ALA A 1 132 ? 4.865 29.473 -23.275 1.00 69.69 132 ALA A O 1
ATOM 990 N N . LYS A 1 133 ? 2.955 28.626 -22.457 1.00 62.09 133 LYS A N 1
ATOM 991 C CA . LYS A 1 133 ? 3.590 27.519 -21.726 1.00 62.09 133 LYS A CA 1
ATOM 992 C C . LYS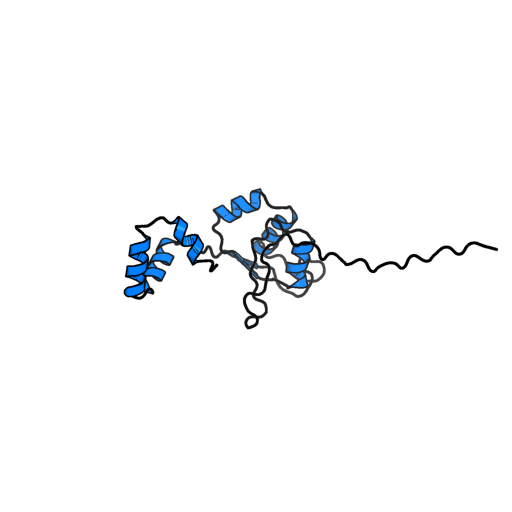 A 1 133 ? 4.176 26.452 -22.656 1.00 62.09 133 LYS A C 1
ATOM 994 O O . LYS A 1 133 ? 5.184 25.841 -22.321 1.00 62.09 133 LYS A O 1
ATOM 999 N N . LYS A 1 134 ? 3.598 26.266 -23.848 1.00 62.91 134 LYS A N 1
ATOM 1000 C CA . LYS A 1 134 ? 4.173 25.426 -24.916 1.00 62.91 134 LYS A CA 1
ATOM 1001 C C . LYS A 1 134 ? 5.494 25.983 -25.440 1.00 62.91 134 LYS A C 1
ATOM 1003 O O . LYS A 1 134 ? 6.439 25.221 -25.620 1.00 62.91 134 LYS A O 1
ATOM 1008 N N . ALA A 1 135 ? 5.565 27.294 -25.673 1.00 63.16 135 ALA A N 1
ATOM 1009 C CA . ALA A 1 135 ? 6.793 27.959 -26.104 1.00 63.16 135 ALA A CA 1
ATOM 1010 C C . ALA A 1 135 ? 7.887 27.885 -25.024 1.00 63.16 135 ALA A C 1
ATOM 1012 O O . ALA A 1 135 ? 9.039 27.596 -25.338 1.00 63.16 135 ALA A O 1
ATOM 1013 N N . GLU A 1 136 ? 7.508 28.052 -23.753 1.00 59.56 136 GLU A N 1
ATOM 1014 C CA . GLU A 1 136 ? 8.384 27.848 -22.592 1.00 59.56 136 GLU A CA 1
ATOM 1015 C C . GLU A 1 136 ? 8.932 26.408 -22.556 1.00 59.56 136 GLU A C 1
ATOM 1017 O O . GLU A 1 136 ? 10.141 26.203 -22.538 1.00 59.56 136 GLU A O 1
ATOM 1022 N N . ALA A 1 137 ? 8.062 25.397 -22.666 1.00 55.94 137 ALA A N 1
ATOM 1023 C CA . ALA A 1 137 ? 8.446 23.981 -22.691 1.00 55.94 137 ALA A CA 1
ATOM 1024 C C . ALA A 1 137 ? 9.397 23.621 -23.852 1.00 55.94 137 ALA A C 1
ATOM 1026 O O . ALA A 1 137 ? 10.324 22.828 -23.681 1.00 55.94 137 ALA A O 1
ATOM 1027 N N . MET A 1 138 ? 9.206 24.227 -25.028 1.00 56.00 138 MET A N 1
ATOM 1028 C CA . MET A 1 138 ? 10.071 24.034 -26.201 1.00 56.00 138 MET A CA 1
ATOM 1029 C C . MET A 1 138 ? 11.478 24.620 -26.001 1.00 56.00 138 MET A C 1
ATOM 1031 O O . MET A 1 138 ? 12.443 24.041 -26.498 1.00 56.00 138 MET A O 1
ATOM 1035 N N . LEU A 1 139 ? 11.611 25.710 -25.237 1.00 53.41 139 LEU A N 1
ATOM 1036 C CA . LEU A 1 139 ? 12.906 26.290 -24.852 1.00 53.41 139 LEU A CA 1
ATOM 1037 C C . LEU A 1 139 ? 13.677 25.410 -23.853 1.00 53.41 139 LEU A C 1
ATOM 1039 O O . LEU A 1 139 ? 14.902 25.469 -23.810 1.00 53.41 139 LEU A O 1
ATOM 1043 N N . TYR A 1 140 ? 12.986 24.575 -23.073 1.00 47.53 140 TYR A N 1
ATOM 1044 C CA . TYR A 1 140 ? 13.620 23.629 -22.145 1.00 47.53 140 TYR A CA 1
ATOM 1045 C C . TYR A 1 140 ? 14.010 22.303 -22.804 1.00 47.53 140 TYR A C 1
ATOM 1047 O O . TYR A 1 140 ? 14.945 21.647 -22.355 1.00 47.53 140 TYR A O 1
ATOM 1055 N N . ARG A 1 141 ? 13.358 21.918 -23.909 1.00 44.91 141 ARG A N 1
ATOM 1056 C CA . ARG A 1 141 ? 13.706 20.699 -24.664 1.00 44.91 141 ARG A CA 1
ATOM 1057 C C . ARG A 1 141 ? 15.107 20.766 -25.292 1.00 44.91 141 ARG A C 1
ATOM 1059 O O . ARG A 1 141 ? 15.692 19.728 -25.579 1.00 44.91 141 ARG A O 1
ATOM 1066 N N . SER A 1 142 ? 15.645 21.971 -25.484 1.00 47.47 142 SER A N 1
ATOM 1067 C CA . SER A 1 142 ? 17.004 22.227 -25.974 1.00 47.47 142 SER A CA 1
ATOM 1068 C C . SER A 1 142 ? 18.047 22.417 -24.863 1.00 47.47 142 SER A C 1
ATOM 1070 O O . SER A 1 142 ? 19.233 22.520 -25.173 1.00 47.47 142 SER A O 1
ATOM 1072 N N . VAL A 1 143 ? 17.653 22.438 -23.582 1.00 44.88 143 VAL A N 1
ATOM 1073 C CA . VAL A 1 143 ? 18.560 22.694 -22.452 1.00 44.88 143 VAL A CA 1
ATOM 1074 C C . VAL A 1 143 ? 18.347 21.652 -21.349 1.00 44.88 143 VAL A C 1
ATOM 1076 O O . VAL A 1 143 ? 17.547 21.850 -20.445 1.00 44.88 143 VAL A O 1
ATOM 1079 N N . ASP A 1 144 ? 19.104 20.556 -21.462 1.00 46.53 144 ASP A N 1
ATOM 1080 C CA . ASP A 1 144 ? 19.497 19.575 -20.431 1.00 46.53 144 ASP A CA 1
ATOM 1081 C C . ASP A 1 144 ? 18.450 19.212 -19.346 1.00 46.53 144 ASP A C 1
ATOM 1083 O O . ASP A 1 144 ? 18.183 19.962 -18.401 1.00 46.53 144 ASP A O 1
ATOM 1087 N N . GLY A 1 145 ? 17.930 17.979 -19.429 1.00 47.44 145 GLY A N 1
ATOM 1088 C CA . GLY A 1 145 ? 16.896 17.413 -18.551 1.00 47.44 145 GLY A CA 1
ATOM 1089 C C . GLY A 1 145 ? 17.218 17.416 -17.050 1.00 47.44 145 GLY A C 1
ATOM 1090 O O . GLY A 1 145 ? 16.308 17.287 -16.237 1.00 47.44 145 GLY A O 1
ATOM 1091 N N . LYS A 1 146 ? 18.471 17.663 -16.649 1.00 52.59 146 LYS A N 1
ATOM 1092 C CA . LYS A 1 146 ? 18.858 17.832 -15.235 1.00 52.59 146 LYS A CA 1
ATOM 1093 C C . LYS A 1 146 ? 18.236 19.053 -14.550 1.00 52.59 146 LYS A C 1
ATOM 1095 O O . LYS A 1 146 ? 18.185 19.097 -13.323 1.00 52.59 146 LYS A O 1
ATOM 1100 N N . ARG A 1 147 ? 17.760 20.054 -15.301 1.00 48.97 147 ARG A N 1
ATOM 1101 C CA . ARG A 1 147 ? 17.042 21.208 -14.725 1.00 48.97 147 ARG A CA 1
ATOM 1102 C C . ARG A 1 147 ? 15.589 20.901 -14.354 1.00 48.97 147 ARG A C 1
ATOM 1104 O O . ARG A 1 147 ? 15.022 21.640 -13.555 1.00 48.97 147 ARG A O 1
ATOM 1111 N N . TYR A 1 148 ? 15.010 19.826 -14.890 1.00 47.75 148 TYR A N 1
ATOM 1112 C CA . TYR A 1 148 ? 13.601 19.476 -14.693 1.00 47.75 148 TYR A CA 1
ATOM 1113 C C . TYR A 1 148 ? 13.311 18.981 -13.265 1.00 47.75 148 TYR A C 1
ATOM 1115 O O . TYR A 1 148 ? 12.285 19.339 -12.690 1.00 47.75 148 TYR A O 1
ATOM 1123 N N . ASP A 1 149 ? 14.255 18.266 -12.643 1.00 50.81 149 ASP A N 1
ATOM 1124 C CA . ASP A 1 149 ? 14.116 17.791 -11.257 1.00 50.81 149 ASP A CA 1
ATOM 1125 C C . ASP A 1 149 ? 14.111 18.932 -10.227 1.00 50.81 149 ASP A C 1
ATOM 1127 O O . ASP A 1 149 ? 13.499 18.800 -9.173 1.00 50.81 149 ASP A O 1
ATOM 1131 N N . ARG A 1 150 ? 14.737 20.078 -10.529 1.00 45.34 150 ARG A N 1
ATOM 1132 C CA . ARG A 1 150 ? 14.760 21.249 -9.629 1.00 45.34 150 ARG A CA 1
ATOM 1133 C C . ARG A 1 150 ? 13.511 22.125 -9.694 1.00 45.34 150 ARG A C 1
ATOM 1135 O O . ARG A 1 150 ? 13.328 22.947 -8.817 1.00 45.34 150 ARG A O 1
ATOM 1142 N N . LEU A 1 151 ? 12.682 21.989 -10.728 1.00 42.88 151 LEU A N 1
ATOM 1143 C CA . LEU A 1 151 ? 11.461 22.793 -10.887 1.00 42.88 151 LEU A CA 1
ATOM 1144 C C . LEU A 1 151 ? 10.202 22.070 -10.391 1.00 42.88 151 LEU A C 1
ATOM 1146 O O . LEU A 1 151 ? 9.177 22.704 -10.171 1.00 42.88 151 LEU A O 1
ATOM 1150 N N . LEU A 1 152 ? 10.263 20.746 -10.222 1.00 46.53 152 LEU A N 1
ATOM 1151 C CA . LEU A 1 152 ? 9.174 19.951 -9.639 1.00 46.53 152 LEU A CA 1
ATOM 1152 C C . LEU A 1 152 ? 9.224 19.894 -8.103 1.00 46.53 152 LEU A C 1
ATOM 1154 O O . LEU A 1 152 ? 8.240 19.496 -7.478 1.00 46.53 152 LEU A O 1
ATOM 1158 N N . TYR A 1 153 ? 10.337 20.324 -7.508 1.00 40.22 153 TYR A N 1
ATOM 1159 C CA . TYR A 1 153 ? 10.503 20.524 -6.075 1.00 40.22 153 TYR A CA 1
ATOM 1160 C C . TYR A 1 153 ? 11.032 21.946 -5.858 1.00 40.22 153 TYR A C 1
ATOM 1162 O O . TYR A 1 153 ? 12.225 22.173 -6.027 1.00 40.22 153 TYR A O 1
ATOM 1170 N N . ASP A 1 154 ? 10.148 22.890 -5.526 1.00 34.72 154 ASP A N 1
ATOM 1171 C CA . ASP A 1 154 ? 10.551 24.208 -5.022 1.00 34.72 154 ASP A CA 1
ATOM 1172 C C . ASP A 1 154 ? 11.413 24.032 -3.750 1.00 34.72 154 ASP A C 1
ATOM 1174 O O . ASP A 1 154 ? 10.887 23.746 -2.67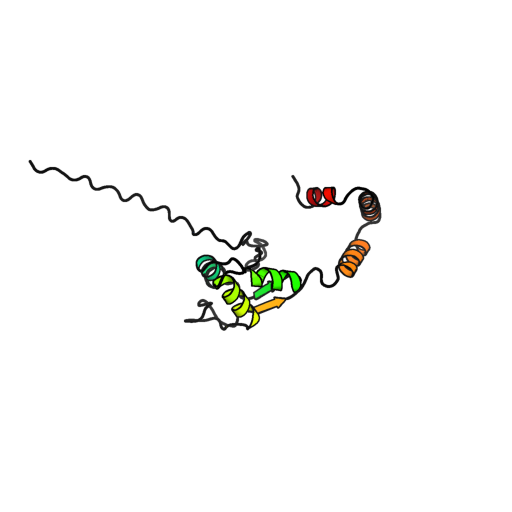0 1.00 34.72 154 ASP A O 1
ATOM 1178 N N . GLU A 1 155 ? 12.729 24.203 -3.901 1.00 35.09 155 GLU A N 1
ATOM 1179 C CA . GLU A 1 155 ? 13.563 25.042 -3.024 1.00 35.09 155 GLU A CA 1
ATOM 1180 C C . GLU A 1 155 ? 14.044 26.261 -3.820 1.00 35.09 155 GLU A C 1
ATOM 1182 O O . GLU A 1 155 ? 14.577 26.068 -4.940 1.00 35.09 155 GLU A O 1
#

Organism: NCBI:txid33657